Protein AF-A0A4Y9T109-F1 (afdb_monomer)

Mean predicted aligned error: 14.2 Å

Structure (mmCIF, N/CA/C/O backbone):
data_AF-A0A4Y9T109-F1
#
_entry.id   AF-A0A4Y9T109-F1
#
loop_
_atom_site.group_PDB
_atom_site.id
_atom_site.type_symbol
_atom_site.label_atom_id
_atom_site.label_alt_id
_atom_site.label_comp_id
_atom_site.label_asym_id
_atom_site.label_entit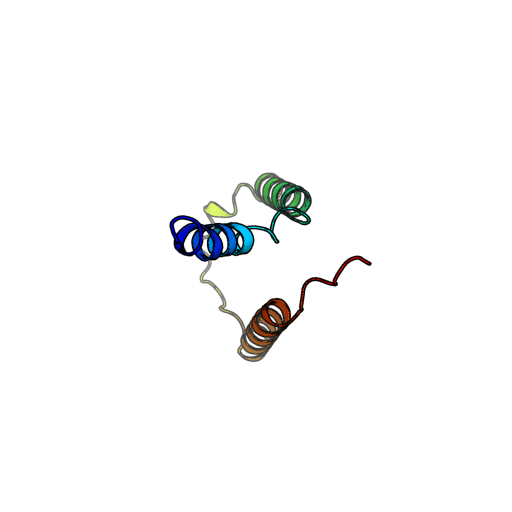y_id
_atom_site.label_seq_id
_atom_site.pdbx_PDB_ins_code
_atom_site.Cartn_x
_atom_site.Cartn_y
_atom_site.Cartn_z
_atom_site.occupancy
_atom_site.B_iso_or_equiv
_atom_site.auth_seq_id
_atom_site.auth_comp_id
_atom_site.auth_asym_id
_atom_site.auth_atom_id
_atom_site.pdbx_PDB_model_num
ATOM 1 N N . MET A 1 1 ? -25.844 34.383 13.578 1.00 52.50 1 MET A N 1
ATOM 2 C CA . MET A 1 1 ? -26.305 32.974 13.524 1.00 52.50 1 MET A CA 1
ATOM 3 C C . MET A 1 1 ? -25.959 32.239 12.223 1.00 52.50 1 MET A C 1
ATOM 5 O O . MET A 1 1 ? -25.820 31.028 12.266 1.00 52.50 1 MET A O 1
ATOM 9 N N . ARG A 1 2 ? -25.735 32.922 11.085 1.00 55.97 2 ARG A N 1
ATOM 10 C CA . ARG A 1 2 ? -25.412 32.270 9.795 1.00 55.97 2 ARG A CA 1
ATOM 11 C C . ARG A 1 2 ? -24.028 31.594 9.727 1.00 55.97 2 ARG A C 1
ATOM 13 O O . ARG A 1 2 ? -23.831 30.697 8.922 1.00 55.97 2 ARG A O 1
ATOM 20 N N . TYR A 1 3 ? -23.101 31.983 10.605 1.00 58.66 3 TYR A N 1
ATOM 21 C CA . TYR A 1 3 ? -21.739 31.429 10.680 1.00 58.66 3 TYR A CA 1
ATOM 22 C C . TYR A 1 3 ? -21.605 30.211 11.605 1.00 58.66 3 TYR A C 1
ATOM 24 O O . TYR A 1 3 ? -20.604 29.506 11.549 1.00 58.66 3 TYR A O 1
ATOM 32 N N . LEU A 1 4 ? -22.624 29.936 12.427 1.00 58.09 4 LEU A N 1
ATOM 33 C CA . LEU A 1 4 ? -22.603 28.849 13.414 1.00 58.09 4 LEU A CA 1
ATOM 34 C C . LEU A 1 4 ? -22.748 27.466 12.750 1.00 58.09 4 LEU A C 1
ATOM 36 O O . LEU A 1 4 ? -22.311 26.465 13.301 1.00 58.09 4 LEU A O 1
ATOM 40 N N . ILE A 1 5 ? -23.288 27.429 11.528 1.00 61.69 5 ILE A N 1
ATOM 41 C CA . ILE A 1 5 ? -23.414 26.214 10.706 1.00 61.69 5 ILE A CA 1
ATOM 42 C C . ILE A 1 5 ? -22.167 25.996 9.824 1.00 61.69 5 ILE A C 1
ATOM 44 O O . ILE A 1 5 ? -21.896 24.875 9.406 1.00 61.69 5 ILE A O 1
ATOM 48 N N . LEU A 1 6 ? -21.358 27.034 9.573 1.00 59.97 6 LEU A N 1
ATOM 49 C CA . LEU A 1 6 ? -20.164 26.929 8.718 1.00 59.97 6 LEU A CA 1
ATOM 50 C C . LEU A 1 6 ? -18.954 26.301 9.435 1.00 59.97 6 LEU A C 1
ATOM 52 O O . LEU A 1 6 ? -18.102 25.705 8.784 1.00 59.97 6 LEU A O 1
ATOM 56 N N . LEU A 1 7 ? -18.889 26.387 10.767 1.00 61.28 7 LEU A N 1
ATOM 57 C CA . LEU A 1 7 ? -17.780 25.855 11.570 1.00 61.28 7 LEU A CA 1
ATOM 58 C C . LEU A 1 7 ? -17.658 24.314 11.592 1.00 61.28 7 LEU A C 1
ATOM 60 O O . LEU A 1 7 ? -16.542 23.829 11.409 1.00 61.28 7 LEU A O 1
ATOM 64 N N . PRO A 1 8 ? -18.737 23.516 11.754 1.00 63.88 8 PRO A N 1
ATOM 65 C CA . PRO A 1 8 ? -18.615 22.056 11.693 1.00 63.88 8 PRO A CA 1
ATOM 66 C C . PRO A 1 8 ? -18.306 21.550 10.276 1.00 63.88 8 PRO A C 1
ATOM 68 O O . PRO A 1 8 ? -17.662 20.515 10.130 1.00 63.88 8 PRO A O 1
ATOM 71 N N . ALA A 1 9 ? -18.699 22.289 9.232 1.00 60.12 9 ALA A N 1
ATOM 72 C CA . ALA A 1 9 ? -18.429 21.910 7.846 1.00 60.12 9 ALA A CA 1
ATOM 73 C C . ALA A 1 9 ? -16.927 21.958 7.504 1.00 60.12 9 ALA A C 1
ATOM 75 O O . ALA A 1 9 ? -16.451 21.118 6.749 1.00 60.12 9 ALA A O 1
ATOM 76 N N . LEU A 1 10 ? -16.160 22.880 8.100 1.00 59.62 10 LEU A N 1
ATOM 77 C CA . LEU A 1 10 ? -14.708 22.966 7.893 1.00 59.62 10 LEU A CA 1
ATOM 78 C C . LEU A 1 10 ? -13.928 21.852 8.617 1.00 59.62 10 LEU A C 1
ATOM 80 O O . LEU A 1 10 ? -12.879 21.428 8.140 1.00 59.62 10 LEU A O 1
ATOM 84 N N . GLY A 1 11 ? -14.444 21.353 9.747 1.00 61.09 11 GLY A N 1
ATOM 85 C CA . GLY A 1 11 ? -13.799 20.292 10.530 1.00 61.09 11 GLY A CA 1
ATOM 86 C C . GLY A 1 11 ? -13.794 18.931 9.827 1.00 61.09 11 GLY A C 1
ATOM 87 O O . GLY A 1 11 ? -12.819 18.189 9.934 1.00 61.09 11 GLY A O 1
ATOM 88 N N . VAL A 1 12 ? -14.836 18.631 9.044 1.00 62.00 12 VAL A N 1
ATOM 89 C CA . VAL A 1 12 ? -14.947 17.365 8.296 1.00 62.00 12 VAL A CA 1
ATOM 90 C C . VAL A 1 12 ? -13.928 17.288 7.150 1.00 62.00 12 VAL A C 1
ATOM 92 O O . VAL A 1 12 ? -13.449 16.200 6.842 1.00 62.00 12 VAL A O 1
ATOM 95 N N . LEU A 1 13 ? -13.515 18.420 6.561 1.00 57.16 13 LEU A N 1
ATOM 96 C CA . LEU A 1 13 ? -12.479 18.423 5.517 1.00 57.16 13 LEU A CA 1
ATOM 97 C C . LEU A 1 13 ? -11.059 18.174 6.060 1.00 57.16 13 LEU A C 1
ATOM 99 O O . LEU A 1 13 ? -10.208 17.686 5.320 1.00 57.16 13 LEU A O 1
ATOM 103 N N . SER A 1 14 ? -10.795 18.467 7.337 1.00 57.22 14 SER A N 1
ATOM 104 C CA . SER A 1 14 ? -9.458 18.305 7.935 1.00 57.22 14 SER A CA 1
ATOM 105 C C . SER A 1 14 ? -9.108 16.842 8.257 1.00 57.22 14 SER A C 1
ATOM 107 O O . SER A 1 14 ? -7.937 16.477 8.338 1.00 57.22 14 SER A O 1
ATOM 109 N N . ALA A 1 15 ? -10.110 15.961 8.362 1.00 57.28 15 ALA A N 1
ATOM 110 C CA . ALA A 1 15 ? -9.898 14.529 8.599 1.00 57.28 15 ALA A CA 1
ATOM 111 C C . ALA A 1 15 ? -9.220 13.801 7.416 1.00 57.28 15 ALA A C 1
ATOM 113 O O . ALA A 1 15 ? -8.773 12.666 7.563 1.00 57.28 15 ALA A O 1
ATOM 114 N N . CYS A 1 16 ? -9.109 14.447 6.249 1.00 56.12 16 CYS A N 1
ATOM 115 C CA . CYS A 1 16 ? -8.473 13.884 5.057 1.00 56.12 16 CYS A CA 1
ATOM 116 C C . CYS A 1 16 ? -6.955 14.166 4.966 1.00 56.12 16 CYS A C 1
ATOM 118 O O . CYS A 1 16 ? -6.322 13.772 3.986 1.00 56.12 16 CYS A O 1
ATOM 120 N N . ALA A 1 17 ? -6.350 14.850 5.945 1.00 60.66 17 ALA A N 1
ATOM 121 C CA . ALA A 1 17 ? -4.975 15.341 5.825 1.00 60.66 17 ALA A CA 1
ATOM 122 C C . ALA A 1 17 ? -3.924 14.726 6.784 1.00 60.66 17 ALA A C 1
ATOM 124 O O . ALA A 1 17 ? -3.187 15.481 7.416 1.00 60.66 17 ALA A O 1
ATOM 125 N N . PRO A 1 18 ? -3.751 13.385 6.832 1.00 57.00 18 PRO A N 1
ATOM 126 C CA 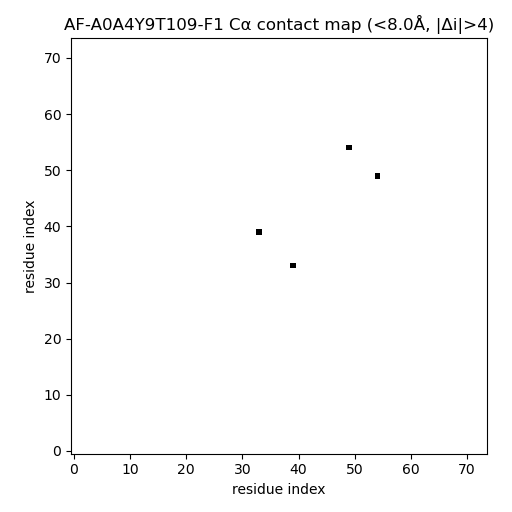. PRO A 1 18 ? -2.474 12.804 7.272 1.00 57.00 18 PRO A CA 1
ATOM 127 C C . PRO A 1 18 ? -1.724 11.976 6.204 1.00 57.00 18 PRO A C 1
ATOM 129 O O . PRO A 1 18 ? -0.673 11.418 6.504 1.00 57.00 18 PRO A O 1
ATOM 132 N N . LEU A 1 19 ? -2.196 11.891 4.951 1.00 57.44 19 LEU A N 1
ATOM 133 C CA . LEU A 1 19 ? -1.563 11.024 3.93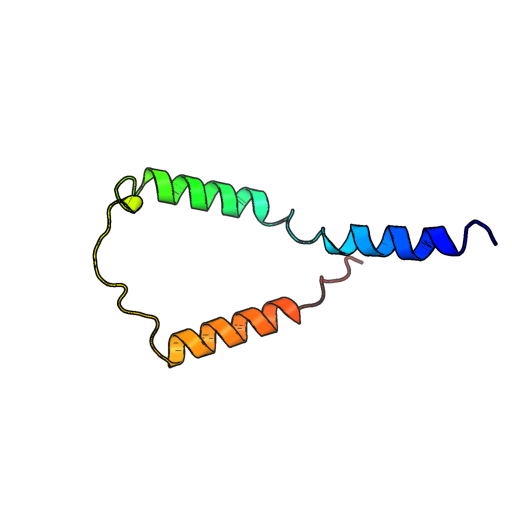5 1.00 57.44 19 LEU A CA 1
ATOM 134 C C . LEU A 1 19 ? -0.360 11.655 3.204 1.00 57.44 19 LEU A C 1
ATOM 136 O O . LEU A 1 19 ? 0.430 10.942 2.588 1.00 57.44 19 LEU A O 1
ATOM 140 N N . ALA A 1 20 ? -0.213 12.982 3.251 1.00 59.75 20 ALA A N 1
ATOM 141 C CA . ALA A 1 20 ? 0.717 13.710 2.384 1.00 59.75 20 ALA A CA 1
ATOM 142 C C . ALA A 1 20 ? 2.200 13.388 2.644 1.00 59.75 20 ALA A C 1
ATOM 144 O O . ALA A 1 20 ? 2.981 13.341 1.696 1.00 59.75 20 ALA A O 1
ATOM 145 N N . ASP A 1 21 ? 2.579 13.125 3.899 1.00 66.94 21 ASP A N 1
ATOM 146 C CA . ASP A 1 21 ? 3.990 12.997 4.292 1.00 66.94 21 ASP A CA 1
ATOM 147 C C . ASP A 1 21 ? 4.641 11.698 3.779 1.00 66.94 21 ASP A C 1
ATOM 149 O O . ASP A 1 21 ? 5.826 11.658 3.456 1.00 66.94 21 ASP A O 1
ATOM 153 N N . ARG A 1 22 ? 3.851 10.624 3.618 1.00 73.19 22 ARG A N 1
ATOM 154 C CA . ARG A 1 22 ? 4.338 9.330 3.100 1.00 73.19 22 ARG A CA 1
ATOM 155 C C . ARG A 1 22 ? 3.952 9.036 1.661 1.00 73.19 22 ARG A C 1
ATOM 157 O O . ARG A 1 22 ? 4.617 8.227 1.016 1.00 73.19 22 ARG A O 1
ATOM 164 N N . PHE A 1 23 ? 2.962 9.745 1.122 1.00 80.00 23 PHE A N 1
ATOM 165 C CA . PHE A 1 23 ? 2.439 9.514 -0.224 1.00 80.00 23 PHE A CA 1
ATOM 166 C C . PHE A 1 23 ? 3.537 9.416 -1.296 1.00 80.00 23 PHE A C 1
ATOM 168 O O . PHE A 1 23 ? 3.538 8.498 -2.117 1.00 80.00 23 PHE A O 1
ATOM 175 N N . GLY A 1 24 ? 4.516 10.327 -1.278 1.00 84.44 24 GLY A N 1
ATOM 176 C CA . GLY A 1 24 ? 5.598 10.344 -2.269 1.00 84.44 24 GLY A CA 1
ATOM 177 C C . GLY A 1 24 ? 6.554 9.148 -2.185 1.00 84.44 24 GLY A C 1
ATOM 178 O O . GLY A 1 24 ? 7.061 8.693 -3.210 1.00 84.44 24 GLY A O 1
ATOM 179 N N . ILE A 1 25 ? 6.807 8.626 -0.985 1.00 88.12 25 ILE A N 1
ATOM 180 C CA . ILE A 1 25 ? 7.667 7.452 -0.784 1.00 88.12 25 ILE A CA 1
ATOM 181 C C . ILE A 1 25 ? 6.889 6.183 -1.138 1.00 88.12 25 ILE A C 1
ATOM 183 O O . ILE A 1 25 ? 7.381 5.360 -1.910 1.00 88.12 25 ILE A O 1
ATOM 187 N N . ASP A 1 26 ? 5.655 6.064 -0.654 1.00 86.50 26 ASP A N 1
ATOM 188 C CA . ASP A 1 26 ? 4.814 4.884 -0.859 1.00 86.50 26 ASP A CA 1
ATOM 189 C C . ASP A 1 26 ? 4.498 4.662 -2.345 1.00 86.50 26 ASP A C 1
ATOM 191 O O . ASP A 1 26 ? 4.562 3.535 -2.843 1.00 86.50 26 ASP A O 1
ATOM 195 N N . THR A 1 27 ? 4.240 5.739 -3.095 1.00 89.75 27 THR A N 1
ATOM 196 C CA . THR A 1 27 ? 4.028 5.670 -4.551 1.00 89.75 27 THR A CA 1
ATOM 197 C C . THR A 1 27 ? 5.272 5.190 -5.295 1.00 89.75 27 THR A C 1
ATOM 199 O O . THR A 1 27 ? 5.165 4.340 -6.179 1.00 89.75 27 THR A O 1
ATOM 202 N N . ARG A 1 28 ? 6.467 5.665 -4.919 1.00 93.19 28 ARG A N 1
ATOM 203 C CA . ARG A 1 28 ? 7.734 5.220 -5.525 1.00 93.19 28 ARG A CA 1
ATOM 204 C C . ARG A 1 28 ? 8.052 3.767 -5.198 1.00 93.19 28 ARG A C 1
ATOM 206 O O . ARG A 1 28 ? 8.500 3.041 -6.080 1.00 93.19 28 ARG A O 1
ATOM 213 N N . ILE A 1 29 ? 7.802 3.334 -3.964 1.00 94.69 29 ILE A N 1
ATOM 214 C CA . ILE A 1 29 ? 7.972 1.932 -3.564 1.00 94.69 29 ILE A CA 1
ATOM 215 C C . ILE A 1 29 ? 7.006 1.046 -4.352 1.00 94.69 29 ILE A C 1
ATOM 217 O O . ILE A 1 29 ? 7.422 0.033 -4.908 1.00 94.69 29 ILE A O 1
ATOM 221 N N . THR A 1 30 ? 5.741 1.451 -4.461 1.00 91.88 30 THR A N 1
ATOM 222 C CA . THR A 1 30 ? 4.727 0.712 -5.225 1.00 91.88 30 THR A CA 1
ATOM 223 C C . THR A 1 30 ? 5.119 0.595 -6.698 1.00 91.88 30 THR A C 1
ATOM 225 O O . THR A 1 30 ? 5.064 -0.494 -7.265 1.00 91.88 30 THR A O 1
ATOM 228 N N . LEU A 1 31 ? 5.593 1.684 -7.309 1.00 94.88 31 LEU A N 1
ATOM 229 C CA . LEU A 1 31 ? 6.097 1.666 -8.683 1.00 94.88 31 LEU A CA 1
ATOM 230 C C . LEU A 1 31 ? 7.311 0.737 -8.837 1.00 94.88 31 LEU A C 1
ATOM 232 O O . LEU A 1 31 ? 7.382 -0.039 -9.788 1.00 94.88 31 LEU A O 1
ATOM 236 N N . ALA A 1 32 ? 8.257 0.785 -7.896 1.00 96.38 32 ALA A N 1
ATOM 237 C CA . ALA A 1 32 ? 9.423 -0.092 -7.913 1.00 96.38 32 ALA A CA 1
ATOM 238 C C . ALA A 1 32 ? 9.018 -1.572 -7.843 1.00 96.38 32 ALA A C 1
ATOM 240 O O . ALA A 1 32 ? 9.553 -2.379 -8.597 1.0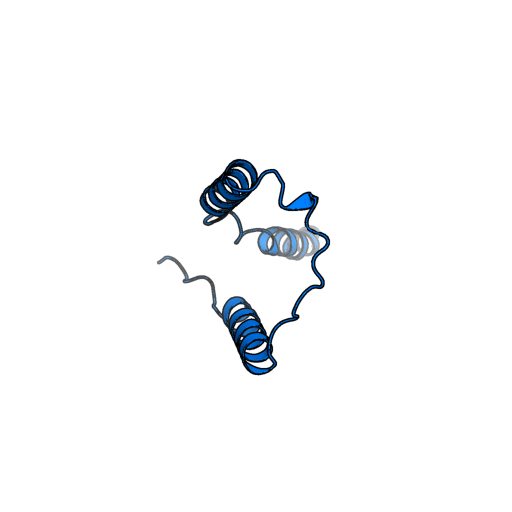0 96.38 32 ALA A O 1
ATOM 241 N N . GLN A 1 33 ? 8.034 -1.922 -7.008 1.00 94.75 33 GLN A N 1
ATOM 242 C CA . GLN A 1 33 ? 7.496 -3.284 -6.921 1.00 94.75 33 GLN A CA 1
ATOM 243 C C . GLN A 1 33 ? 6.887 -3.745 -8.252 1.00 94.75 33 GLN A C 1
ATOM 245 O O . GLN A 1 33 ? 7.161 -4.858 -8.692 1.00 94.75 33 GLN A O 1
ATOM 250 N N . GLN A 1 34 ? 6.125 -2.882 -8.929 1.00 93.19 34 GLN A N 1
ATOM 251 C CA . GLN A 1 34 ? 5.543 -3.198 -10.240 1.00 93.19 34 GLN A CA 1
ATOM 252 C C . GLN A 1 34 ? 6.614 -3.431 -11.313 1.00 93.19 34 GLN A C 1
ATOM 254 O O . GLN A 1 34 ? 6.456 -4.309 -12.157 1.00 93.19 34 GLN A O 1
ATOM 259 N N . HIS A 1 35 ? 7.709 -2.668 -11.276 1.00 95.00 35 HIS A N 1
ATOM 260 C CA . HIS A 1 35 ? 8.812 -2.837 -12.220 1.00 95.00 35 HIS A CA 1
ATOM 261 C C . HIS A 1 35 ? 9.667 -4.076 -11.925 1.00 95.00 35 HIS A C 1
ATOM 263 O O . HIS A 1 35 ? 10.076 -4.770 -12.851 1.00 95.00 35 HIS A O 1
ATOM 269 N N . MET A 1 36 ? 9.939 -4.361 -10.648 1.00 96.25 36 MET A N 1
ATOM 270 C CA . MET A 1 36 ? 10.726 -5.528 -10.236 1.00 96.25 36 MET A CA 1
ATOM 271 C C . MET A 1 36 ? 9.965 -6.842 -10.441 1.00 96.25 36 MET A C 1
ATOM 273 O O . MET A 1 36 ? 10.582 -7.856 -10.756 1.00 96.25 36 MET A O 1
ATOM 277 N N . TYR A 1 37 ? 8.638 -6.824 -10.283 1.00 94.19 37 TYR A N 1
ATOM 278 C CA . TYR A 1 37 ? 7.788 -8.015 -10.340 1.00 94.19 37 TYR A CA 1
ATOM 279 C C . TYR A 1 37 ? 6.621 -7.847 -11.332 1.00 94.19 37 TYR A C 1
ATOM 281 O O . TYR A 1 37 ? 5.455 -7.899 -10.931 1.00 94.19 37 TYR A O 1
ATOM 289 N N . PRO A 1 38 ? 6.896 -7.676 -12.638 1.00 90.62 38 PRO A N 1
ATOM 290 C CA . PRO A 1 38 ? 5.859 -7.410 -13.638 1.00 90.62 38 PRO A CA 1
ATOM 291 C C . PRO A 1 38 ? 4.861 -8.571 -13.797 1.00 90.62 38 PRO A C 1
ATOM 293 O O . PRO A 1 38 ? 3.686 -8.345 -14.079 1.00 90.62 38 PRO A O 1
ATOM 296 N N . ASP A 1 39 ? 5.295 -9.811 -13.556 1.00 92.62 39 ASP A N 1
ATOM 297 C CA . ASP A 1 39 ? 4.445 -11.004 -13.639 1.00 92.62 39 ASP A CA 1
ATOM 298 C C . ASP A 1 39 ? 3.653 -11.299 -12.353 1.00 92.62 39 ASP A C 1
ATOM 300 O O . ASP A 1 39 ? 2.879 -12.257 -12.319 1.00 92.62 39 ASP A O 1
ATOM 304 N N . ALA A 1 40 ? 3.781 -10.481 -11.298 1.00 86.81 40 ALA A N 1
ATOM 305 C CA . ALA A 1 40 ? 3.090 -10.710 -10.023 1.00 86.81 40 ALA A CA 1
ATOM 306 C C . ALA A 1 40 ? 1.560 -10.799 -10.178 1.00 86.81 40 ALA A C 1
ATOM 308 O O . ALA A 1 40 ? 0.916 -11.585 -9.487 1.00 86.81 40 ALA A O 1
ATOM 309 N N . GLY A 1 41 ? 0.977 -10.059 -11.131 1.00 86.06 41 GLY A N 1
ATOM 310 C CA . GLY A 1 41 ? -0.459 -10.113 -11.435 1.00 86.06 41 GLY A CA 1
ATOM 311 C C . GLY A 1 41 ? -0.930 -11.429 -12.068 1.00 86.06 41 GLY A C 1
ATOM 312 O O . GLY A 1 41 ? -2.131 -11.660 -12.174 1.00 86.06 41 GLY A O 1
ATOM 313 N N . ARG A 1 42 ? -0.004 -12.297 -12.490 1.00 92.19 42 ARG A N 1
ATOM 314 C CA . ARG A 1 42 ? -0.289 -13.619 -13.070 1.00 92.19 42 ARG A CA 1
ATOM 315 C C . ARG A 1 42 ? -0.087 -14.751 -12.064 1.00 92.19 42 ARG A C 1
ATOM 317 O O . ARG A 1 42 ? -0.230 -15.913 -12.434 1.00 92.19 42 ARG A O 1
ATOM 324 N N . ASN A 1 43 ? 0.263 -14.432 -10.818 1.00 86.88 43 ASN A N 1
ATOM 325 C CA . ASN A 1 43 ? 0.473 -15.430 -9.785 1.00 86.88 43 ASN A CA 1
ATOM 326 C C . ASN A 1 43 ? -0.859 -16.095 -9.397 1.00 86.88 43 ASN A C 1
ATOM 328 O O . ASN A 1 43 ? -1.735 -15.456 -8.819 1.00 86.88 43 ASN A O 1
ATOM 332 N N . THR A 1 44 ? -0.994 -17.384 -9.711 1.00 89.19 44 THR A N 1
ATOM 333 C CA . THR A 1 44 ? -2.153 -18.218 -9.356 1.00 89.19 44 THR A CA 1
ATOM 334 C C . THR A 1 44 ? -1.870 -19.150 -8.181 1.00 89.19 44 THR A C 1
ATOM 336 O O . THR A 1 44 ? -2.674 -20.044 -7.914 1.00 89.19 44 THR A O 1
ATOM 339 N N . ALA A 1 45 ? -0.716 -19.011 -7.519 1.00 86.31 45 ALA A N 1
ATOM 340 C CA . ALA A 1 45 ? -0.431 -19.781 -6.321 1.00 86.31 45 ALA A CA 1
ATOM 341 C C . ALA A 1 45 ? -1.544 -19.526 -5.291 1.00 86.31 45 ALA A C 1
ATOM 343 O O . ALA A 1 45 ? -2.002 -18.384 -5.155 1.00 86.31 45 ALA A O 1
ATOM 344 N N . PRO A 1 46 ? -2.009 -20.570 -4.583 1.00 81.00 46 PRO A N 1
ATOM 345 C CA . PRO A 1 46 ? -2.925 -20.365 -3.478 1.00 81.00 46 PRO A CA 1
ATOM 346 C C . PRO A 1 46 ? -2.274 -19.401 -2.487 1.00 81.00 46 PRO A C 1
ATOM 348 O O . PRO A 1 46 ? -1.076 -19.473 -2.221 1.00 81.00 46 PRO A O 1
ATOM 351 N N . VAL A 1 47 ? -3.061 -18.469 -1.961 1.00 77.81 47 VAL A N 1
ATOM 352 C CA . VAL A 1 47 ? -2.582 -17.626 -0.872 1.00 77.81 47 VAL A CA 1
ATOM 353 C C . VAL A 1 47 ? -2.360 -18.521 0.345 1.00 77.81 47 VAL A C 1
ATOM 355 O O . VAL A 1 47 ? -3.304 -19.134 0.836 1.00 77.81 47 VAL A O 1
ATOM 358 N N . ASP A 1 48 ? -1.127 -18.581 0.851 1.00 78.00 48 ASP A N 1
ATOM 359 C CA . ASP A 1 48 ? -0.786 -19.382 2.042 1.00 78.00 48 ASP A CA 1
ATOM 360 C C . ASP A 1 48 ? -1.450 -18.853 3.332 1.00 78.00 48 ASP A C 1
ATOM 362 O O . ASP A 1 48 ? -1.341 -19.448 4.404 1.00 78.00 48 ASP A O 1
ATOM 366 N N . GLY A 1 49 ? -2.186 -17.741 3.231 1.00 76.38 49 GLY A N 1
ATOM 367 C CA . GLY A 1 49 ? -2.788 -17.050 4.358 1.00 76.38 49 GLY A CA 1
ATOM 368 C C . GLY A 1 49 ? -1.735 -16.381 5.238 1.00 76.38 49 GLY A C 1
ATOM 369 O O . GLY A 1 49 ? -0.528 -16.503 5.044 1.00 76.38 49 GLY A O 1
ATOM 370 N N . MET A 1 50 ? -2.210 -15.617 6.212 1.00 84.1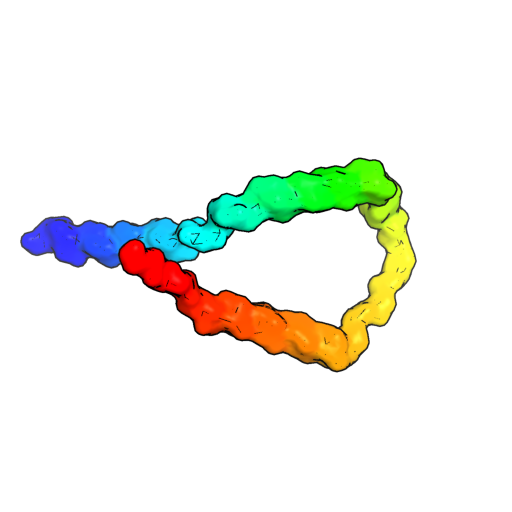9 50 MET A N 1
ATOM 371 C CA . MET A 1 50 ? -1.366 -15.083 7.272 1.00 84.19 50 MET A CA 1
ATOM 372 C C . MET A 1 50 ? -1.488 -16.030 8.468 1.00 84.19 50 MET A C 1
ATOM 374 O O . MET A 1 50 ? -2.605 -16.414 8.824 1.00 84.19 50 MET A O 1
ATOM 378 N N . ASP A 1 51 ? -0.377 -1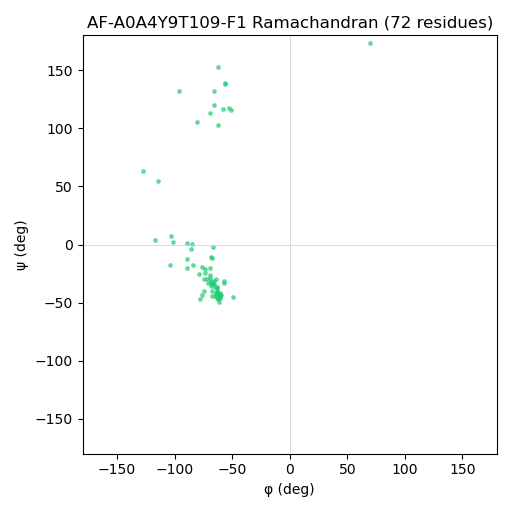6.436 9.085 1.00 86.69 51 ASP A N 1
ATOM 379 C CA . ASP A 1 51 ? -0.466 -17.234 10.307 1.00 86.69 51 ASP A CA 1
A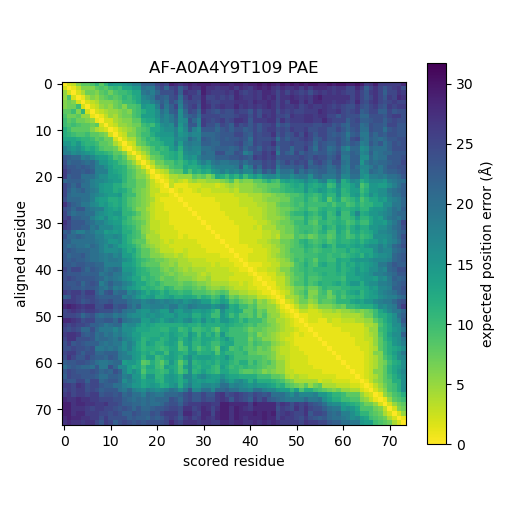TOM 380 C C . ASP A 1 51 ? -1.159 -16.426 11.419 1.00 86.69 51 ASP A C 1
ATOM 382 O O . ASP A 1 51 ? -1.114 -15.196 11.444 1.00 86.69 51 ASP A O 1
ATOM 386 N N . GLY A 1 52 ? -1.811 -17.104 12.364 1.00 85.06 52 GLY A N 1
ATOM 387 C CA . GLY A 1 52 ? -2.616 -16.417 13.380 1.00 85.06 52 GLY A CA 1
ATOM 388 C C . GLY A 1 52 ? -1.839 -15.380 14.206 1.00 85.06 52 GLY A C 1
ATOM 389 O O . GLY A 1 52 ? -2.413 -14.365 14.598 1.00 85.06 52 GLY A O 1
ATOM 390 N N . ARG A 1 53 ? -0.532 -15.583 14.442 1.00 88.31 53 ARG A N 1
ATOM 391 C CA . ARG A 1 53 ? 0.287 -14.616 15.191 1.00 88.31 53 ARG A CA 1
ATOM 392 C C . ARG A 1 53 ? 0.635 -13.405 14.341 1.00 88.31 53 ARG A C 1
ATOM 394 O O . ARG A 1 53 ? 0.549 -12.287 14.844 1.00 88.31 53 ARG A O 1
ATOM 401 N N . SER A 1 54 ? 1.016 -13.602 13.080 1.00 85.19 54 SER A N 1
ATOM 402 C CA . SER A 1 54 ? 1.267 -12.472 12.181 1.00 85.19 54 SER A CA 1
ATOM 403 C C . SER A 1 54 ? -0.009 -11.677 11.905 1.00 85.19 54 SER A C 1
ATOM 405 O O . SER A 1 54 ? 0.047 -10.448 11.914 1.00 85.19 54 SER A O 1
ATOM 407 N N . ALA A 1 55 ? -1.164 -12.341 11.802 1.00 87.69 55 ALA A N 1
ATOM 408 C CA . ALA A 1 55 ? -2.469 -11.691 11.672 1.00 87.69 55 ALA A CA 1
ATOM 409 C C . ALA A 1 55 ? -2.800 -10.825 12.890 1.00 87.69 55 ALA A C 1
ATOM 411 O O . ALA A 1 55 ? -3.178 -9.661 12.746 1.00 87.69 55 ALA A O 1
ATOM 412 N N . HIS A 1 56 ? -2.588 -11.359 14.094 1.00 90.00 56 HIS A N 1
ATOM 413 C CA . HIS A 1 56 ? -2.790 -10.605 15.325 1.00 90.00 56 HIS A CA 1
ATOM 414 C C . HIS A 1 56 ? -1.847 -9.399 15.420 1.00 90.00 56 HIS A C 1
ATOM 416 O O . HIS A 1 56 ? -2.297 -8.281 15.654 1.00 90.00 56 HIS A O 1
ATOM 422 N N . ALA A 1 57 ? -0.556 -9.592 15.138 1.00 90.94 57 ALA A N 1
ATOM 423 C CA . ALA A 1 57 ? 0.428 -8.514 15.160 1.00 90.94 57 ALA A CA 1
ATOM 424 C C . ALA A 1 57 ? 0.133 -7.423 14.115 1.00 90.94 57 ALA A C 1
ATOM 426 O O . ALA A 1 57 ? 0.360 -6.240 14.372 1.00 90.94 57 ALA A O 1
ATOM 427 N N . ALA A 1 58 ? -0.370 -7.794 12.933 1.00 86.94 58 ALA A N 1
ATOM 428 C CA . ALA A 1 58 ? -0.806 -6.839 11.920 1.00 86.94 58 ALA A CA 1
ATOM 429 C C . ALA A 1 58 ? -1.997 -6.004 12.417 1.00 86.94 58 ALA A C 1
ATOM 431 O O . ALA A 1 58 ? -1.990 -4.781 12.271 1.00 86.94 58 ALA A O 1
ATOM 432 N N . TYR A 1 59 ? -2.971 -6.646 13.067 1.00 87.62 59 TYR A N 1
ATOM 433 C CA . TYR A 1 59 ? -4.123 -5.969 13.655 1.00 87.62 59 TYR A CA 1
ATOM 434 C C . TYR A 1 59 ? -3.727 -5.023 14.798 1.00 87.62 59 TYR A C 1
ATOM 436 O O . TYR A 1 59 ? -4.153 -3.872 14.819 1.00 87.62 59 TYR A O 1
ATOM 444 N N . GLU A 1 60 ? -2.847 -5.449 15.707 1.00 91.19 60 GLU A N 1
ATOM 445 C CA . GLU A 1 60 ? -2.338 -4.589 16.784 1.00 91.19 60 GLU A CA 1
ATOM 446 C C . GLU A 1 60 ? -1.623 -3.346 16.245 1.00 91.19 60 GLU A C 1
ATOM 448 O O . GLU A 1 60 ? -1.838 -2.238 16.736 1.00 91.19 60 GLU A O 1
ATOM 453 N N . ARG A 1 61 ? -0.789 -3.503 15.208 1.00 86.50 61 ARG A N 1
ATOM 454 C CA . ARG A 1 61 ? -0.110 -2.372 14.555 1.00 86.50 61 ARG A CA 1
ATOM 455 C C . ARG A 1 61 ? -1.103 -1.414 13.912 1.00 86.50 61 ARG A C 1
ATOM 457 O O . ARG A 1 61 ? -0.904 -0.207 14.010 1.00 86.50 61 ARG A O 1
ATOM 464 N N . TYR A 1 62 ? -2.147 -1.941 13.273 1.00 81.81 62 TYR A N 1
ATOM 465 C CA . TYR A 1 62 ? -3.204 -1.132 12.672 1.00 81.81 62 TYR A CA 1
ATOM 466 C C . TYR A 1 62 ? -3.932 -0.292 13.728 1.00 81.81 62 TYR A C 1
ATOM 468 O O . TYR A 1 62 ? -4.021 0.925 13.581 1.00 81.81 62 TYR A O 1
ATOM 476 N N . GLN A 1 63 ? -4.353 -0.913 14.834 1.00 86.38 63 GLN A N 1
ATOM 477 C CA . GLN A 1 63 ? -5.015 -0.201 15.931 1.00 86.38 63 GLN A CA 1
ATOM 478 C C . GLN A 1 63 ? -4.099 0.872 16.532 1.00 86.38 63 GLN A C 1
ATOM 480 O O . GLN A 1 63 ? -4.482 2.032 16.661 1.00 86.38 63 GLN A O 1
ATOM 485 N N . LYS A 1 64 ? -2.835 0.522 16.791 1.00 83.69 64 LYS A N 1
ATOM 486 C CA . LYS A 1 64 ? -1.853 1.443 17.375 1.00 83.69 64 LYS A CA 1
ATOM 487 C C . LYS A 1 64 ? -1.507 2.624 16.460 1.00 83.69 64 LYS A C 1
ATOM 489 O O . LYS A 1 64 ? -1.193 3.708 16.948 1.00 83.69 64 LYS A O 1
ATOM 494 N N . ALA A 1 65 ? -1.551 2.428 15.143 1.00 72.88 65 ALA A N 1
ATOM 495 C CA . ALA A 1 65 ? -1.358 3.502 14.172 1.00 72.88 65 ALA A CA 1
ATOM 496 C C . ALA A 1 65 ? -2.523 4.505 14.186 1.00 72.88 65 ALA A C 1
ATOM 498 O O . ALA A 1 65 ? -2.278 5.701 14.053 1.00 72.88 65 ALA A O 1
ATOM 499 N N . GLY A 1 66 ? -3.760 4.039 14.398 1.00 68.12 66 GLY A N 1
ATOM 500 C CA . GLY A 1 66 ? -4.931 4.904 14.586 1.00 68.12 66 GLY A CA 1
ATOM 501 C C . GLY A 1 66 ? -4.902 5.689 15.902 1.00 68.12 66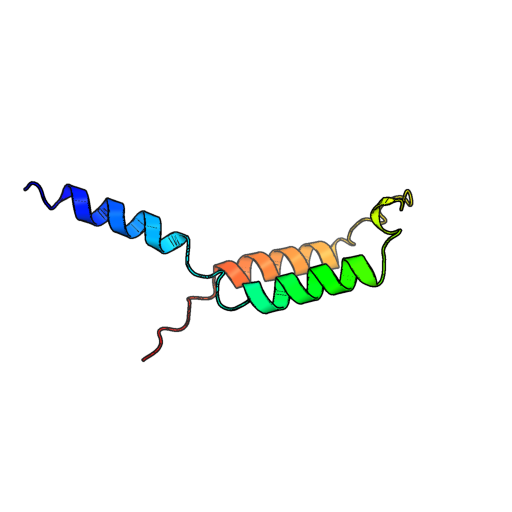 GLY A C 1
ATOM 502 O O . GLY A 1 66 ? -5.365 6.826 15.948 1.00 68.12 66 GLY A O 1
ATOM 503 N N . ASP A 1 67 ? -4.290 5.112 16.938 1.00 68.00 67 ASP A N 1
ATOM 504 C CA . ASP A 1 67 ? -4.158 5.723 18.265 1.00 68.00 67 ASP A CA 1
ATOM 505 C C . ASP A 1 67 ? -2.946 6.654 18.410 1.00 68.00 67 ASP A C 1
ATOM 507 O O . ASP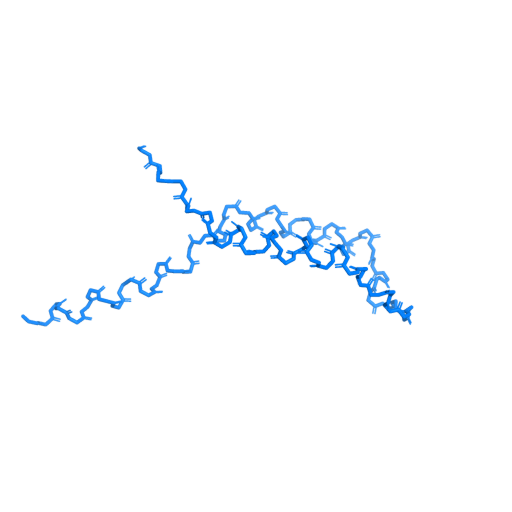 A 1 67 ? -2.766 7.259 19.466 1.00 68.00 67 ASP A O 1
ATOM 511 N N . THR A 1 68 ? -2.081 6.779 17.396 1.00 57.03 68 THR A N 1
ATOM 512 C CA . THR A 1 68 ? -0.936 7.698 17.457 1.00 57.03 68 THR A CA 1
ATOM 513 C C . THR A 1 68 ? -1.426 9.118 17.143 1.00 57.03 68 THR A C 1
ATOM 515 O O . THR A 1 68 ? -1.697 9.407 15.975 1.00 57.03 68 THR A O 1
ATOM 518 N N . PRO A 1 69 ? -1.549 10.036 18.126 1.00 56.25 69 PRO A N 1
ATOM 519 C CA . PRO A 1 69 ? -1.928 11.406 17.821 1.00 56.25 69 PRO A CA 1
ATOM 520 C C . PRO A 1 69 ? -0.808 12.041 16.994 1.00 56.25 69 PRO A C 1
ATOM 522 O O . PRO A 1 69 ? 0.370 11.926 17.345 1.00 56.25 69 PRO A O 1
ATOM 525 N N . ALA A 1 70 ? -1.170 12.697 15.887 1.00 56.56 70 ALA A N 1
ATOM 526 C CA . ALA A 1 70 ? -0.235 13.489 15.098 1.00 56.56 70 ALA A CA 1
ATOM 527 C C . ALA A 1 70 ? 0.486 14.448 16.053 1.00 56.56 70 ALA A C 1
ATOM 529 O O . ALA A 1 70 ? -0.162 15.256 16.721 1.00 56.56 70 ALA A O 1
ATOM 530 N N . ALA A 1 71 ? 1.805 14.289 16.193 1.00 49.66 71 ALA A N 1
ATOM 531 C CA . ALA A 1 71 ? 2.599 15.101 17.100 1.00 49.66 71 ALA A CA 1
ATOM 532 C C . ALA A 1 71 ? 2.313 16.576 16.802 1.00 49.66 71 ALA A C 1
ATOM 534 O O . ALA A 1 71 ? 2.549 17.040 15.688 1.00 49.66 71 ALA A O 1
ATOM 535 N N . ALA A 1 72 ? 1.756 17.286 17.784 1.00 50.66 72 ALA A N 1
ATOM 536 C CA . ALA A 1 72 ? 1.521 18.713 17.688 1.00 50.66 72 ALA A CA 1
ATOM 537 C C . ALA A 1 72 ? 2.882 19.398 17.532 1.00 50.66 72 ALA A C 1
ATOM 539 O O . ALA A 1 72 ? 3.657 19.501 18.486 1.00 50.66 72 ALA A O 1
ATOM 540 N N . THR A 1 73 ? 3.192 19.798 16.303 1.00 42.62 73 THR A N 1
ATOM 541 C CA . THR A 1 73 ? 4.337 20.636 15.970 1.00 42.62 73 THR A CA 1
ATOM 542 C C . THR A 1 73 ? 4.199 21.930 16.766 1.00 42.62 73 THR A C 1
ATOM 544 O O . THR A 1 73 ? 3.202 22.641 16.634 1.00 42.62 73 THR A O 1
ATOM 547 N N . LYS A 1 74 ? 5.159 22.161 17.661 1.00 34.12 74 LYS A N 1
ATOM 548 C CA . LYS A 1 74 ? 5.267 23.360 18.493 1.00 34.12 74 LYS A CA 1
ATOM 549 C C . LYS A 1 74 ? 5.737 24.554 17.670 1.00 34.12 74 LYS A C 1
ATOM 551 O O . LYS A 1 74 ? 6.591 24.336 16.783 1.00 34.12 74 LYS A O 1
#

Radius of gyration: 19.87 Å; Cα contacts (8 Å, |Δi|>4): 2; chains: 1; bounding box: 37×53×32 Å

Organism: NCBI:txid2561932

Secondary structure (DSSP, 8-state):
-TTTTHHHHHHHHHTT-SSHHHHHHHHHHHHHHHHH-GGGGG--SPP----HHHHHHHHHHHHHHHT-PPP---

pLDDT: mean 75.31, std 15.91, range [34.12, 96.38]

Foldseek 3Di:
DVCVVVVVVVVVVCVVPPCPVCVVVVVVVVVVCCVVCVCPVVDPPPDPDDPPVRVVVVVVVVVVVVVDPDPPDD

Solvent-accessible surface area (backbone atoms only — not comparable to full-atom values): 4827 Å² total; per-residue (Å²): 120,84,64,72,67,54,57,66,60,57,56,64,64,58,77,73,71,78,56,74,86,51,46,70,59,53,51,52,51,53,50,50,49,49,70,76,43,68,63,61,89,71,64,78,72,78,80,88,69,72,56,74,66,60,46,49,54,51,50,52,50,53,54,51,59,73,68,52,73,80,78,79,83,128

Sequence (74 aa):
MRYLILLPALGVLSACAPLADRFGIDTRITLAQQHMYPDAGRNTAPVDGMDGRSAHAAYERYQKAGDTPAAATK